Protein AF-A0A5S6QDH4-F1 (afdb_monomer_lite)

Secondary structure (DSSP, 8-state):
----PPP-THHHHHHHHHHHH--HHHHHHHHHHHHHHHTPPPSS-GGG--HHHHHHHTTTSHHHHHHHHHHH-TTS----SS--SGGGTT----

Structure (mmCIF, N/CA/C/O backbone):
data_AF-A0A5S6QDH4-F1
#
_entry.id   AF-A0A5S6QDH4-F1
#
loop_
_atom_site.group_PDB
_atom_site.id
_atom_site.type_symbol
_atom_site.label_atom_id
_atom_site.label_alt_id
_atom_site.label_comp_id
_atom_site.label_asym_id
_atom_site.label_entity_id
_atom_site.label_seq_id
_atom_site.pdbx_PDB_ins_code
_atom_site.Cartn_x
_atom_site.Cartn_y
_atom_site.Cartn_z
_atom_site.occupancy
_atom_site.B_iso_or_equiv
_atom_site.auth_seq_id
_atom_site.auth_comp_id
_atom_site.auth_asym_id
_atom_site.auth_atom_id
_atom_site.pdbx_PDB_model_num
ATOM 1 N N . MET A 1 1 ? 16.672 14.993 2.517 1.00 44.56 1 MET A N 1
ATOM 2 C CA . MET A 1 1 ? 16.535 14.360 1.190 1.00 44.56 1 MET A CA 1
ATOM 3 C C . MET A 1 1 ? 17.941 14.028 0.730 1.00 44.56 1 MET A C 1
ATOM 5 O O . MET A 1 1 ? 18.689 14.950 0.442 1.00 44.56 1 MET A O 1
ATOM 9 N N . ALA A 1 2 ? 18.351 12.764 0.823 1.00 44.16 2 ALA A N 1
ATOM 10 C CA . ALA A 1 2 ? 19.666 12.349 0.348 1.00 44.16 2 ALA A CA 1
ATOM 11 C C . ALA A 1 2 ? 19.532 12.016 -1.139 1.00 44.16 2 ALA A C 1
ATOM 13 O O . ALA A 1 2 ? 18.757 11.133 -1.502 1.00 44.16 2 ALA A O 1
ATOM 14 N N . ASN A 1 3 ? 20.241 12.760 -1.985 1.00 43.50 3 ASN A N 1
ATOM 15 C CA . ASN A 1 3 ? 20.388 12.445 -3.399 1.00 43.50 3 ASN A CA 1
ATOM 16 C C . ASN A 1 3 ? 21.183 11.140 -3.505 1.00 43.50 3 ASN A C 1
ATOM 18 O O . ASN A 1 3 ? 22.411 11.156 -3.569 1.00 43.50 3 ASN A O 1
ATOM 22 N N . HIS A 1 4 ? 20.496 10.001 -3.466 1.00 56.69 4 HIS A N 1
ATOM 23 C CA . HIS A 1 4 ? 21.104 8.751 -3.886 1.00 56.69 4 HIS A CA 1
ATOM 24 C C . HIS A 1 4 ? 21.286 8.845 -5.399 1.00 56.69 4 HIS A C 1
ATOM 26 O O . HIS A 1 4 ? 20.310 8.910 -6.146 1.00 56.69 4 HIS A O 1
ATOM 32 N N . GLY A 1 5 ? 22.545 8.911 -5.841 1.00 67.25 5 GLY A N 1
ATOM 33 C CA . GLY A 1 5 ? 22.883 8.707 -7.246 1.00 67.25 5 GLY A CA 1
ATOM 34 C C . GLY A 1 5 ? 22.395 7.334 -7.732 1.00 67.25 5 GLY A C 1
ATOM 35 O O . GLY A 1 5 ? 21.927 6.524 -6.923 1.00 67.25 5 GLY A O 1
ATOM 36 N N . PRO A 1 6 ? 22.490 7.050 -9.041 1.00 70.31 6 PRO A N 1
ATOM 37 C CA . PRO A 1 6 ? 22.064 5.769 -9.591 1.00 70.31 6 PRO A CA 1
ATOM 38 C C . PRO A 1 6 ? 22.655 4.611 -8.781 1.00 70.31 6 PRO A C 1
ATOM 40 O O . PRO A 1 6 ? 23.827 4.644 -8.410 1.00 70.31 6 PRO A O 1
ATOM 43 N N . ALA A 1 7 ? 21.847 3.597 -8.469 1.00 72.12 7 ALA A N 1
ATOM 44 C CA . ALA A 1 7 ? 22.371 2.405 -7.820 1.00 72.12 7 ALA A CA 1
ATOM 45 C C . ALA A 1 7 ? 23.361 1.718 -8.778 1.00 72.12 7 ALA A C 1
ATOM 47 O O . ALA A 1 7 ? 23.042 1.488 -9.946 1.00 72.12 7 ALA A O 1
ATOM 48 N N . TYR A 1 8 ? 24.555 1.386 -8.284 1.00 79.31 8 TYR A N 1
ATOM 49 C CA . TYR A 1 8 ? 25.587 0.654 -9.024 1.00 79.31 8 TYR A CA 1
ATOM 50 C C . TYR A 1 8 ? 25.899 -0.681 -8.334 1.00 79.31 8 TYR A C 1
ATOM 52 O O . TYR A 1 8 ? 25.632 -0.851 -7.142 1.00 79.31 8 TYR A O 1
ATOM 60 N N . GLY A 1 9 ? 26.459 -1.630 -9.091 1.00 85.44 9 GLY A N 1
ATOM 61 C CA . GLY A 1 9 ? 26.871 -2.944 -8.584 1.00 85.44 9 GLY A CA 1
ATOM 62 C C . GLY A 1 9 ? 25.726 -3.738 -7.947 1.00 85.44 9 GLY A C 1
ATOM 63 O O . GLY A 1 9 ? 24.604 -3.749 -8.457 1.00 85.44 9 GLY A O 1
ATOM 64 N N . LEU A 1 10 ? 26.001 -4.359 -6.796 1.00 81.12 10 LEU A N 1
ATOM 65 C CA . LEU A 1 10 ? 25.068 -5.235 -6.076 1.00 81.12 10 LEU A CA 1
ATOM 66 C C . LEU A 1 10 ? 23.720 -4.557 -5.764 1.00 81.12 10 LEU A C 1
ATOM 68 O O . LEU A 1 10 ? 22.668 -5.183 -5.864 1.00 81.12 10 LEU A O 1
ATOM 72 N N . SER A 1 11 ? 23.727 -3.261 -5.444 1.00 82.12 11 SER A N 1
ATOM 73 C CA . SER A 1 11 ? 22.513 -2.488 -5.152 1.00 82.12 11 SER A CA 1
ATOM 74 C C . SER A 1 11 ? 21.576 -2.408 -6.361 1.00 82.12 11 SER A C 1
ATOM 76 O O . SER A 1 11 ? 20.357 -2.503 -6.209 1.00 82.12 11 SER A O 1
ATOM 78 N N . LYS A 1 12 ? 22.141 -2.274 -7.569 1.00 83.50 12 LYS A N 1
ATOM 79 C CA . LYS A 1 12 ? 21.384 -2.269 -8.827 1.00 83.50 12 LYS A CA 1
ATOM 80 C C . LYS A 1 12 ? 20.813 -3.650 -9.119 1.00 83.50 12 LYS A C 1
ATOM 82 O O . LYS A 1 12 ? 19.641 -3.767 -9.456 1.00 83.50 12 LYS A O 1
ATOM 87 N N . GLU A 1 13 ? 21.618 -4.694 -8.944 1.00 82.19 13 GLU A N 1
ATOM 88 C CA . GLU A 1 13 ? 21.178 -6.076 -9.151 1.00 82.19 13 GLU A CA 1
ATOM 89 C C . GLU A 1 13 ? 20.040 -6.464 -8.204 1.00 82.19 13 GLU A C 1
ATOM 91 O O . GLU A 1 13 ? 19.070 -7.087 -8.632 1.00 82.19 13 GLU A O 1
ATOM 96 N N . ILE A 1 14 ? 20.113 -6.058 -6.932 1.00 84.00 14 ILE A N 1
ATOM 97 C CA . ILE A 1 14 ? 19.040 -6.272 -5.953 1.00 84.00 14 ILE A CA 1
ATOM 98 C C . ILE A 1 14 ? 17.770 -5.530 -6.377 1.00 84.00 14 ILE A C 1
ATOM 100 O O . ILE A 1 14 ? 16.690 -6.117 -6.357 1.00 84.00 14 ILE A O 1
ATOM 104 N N . GLN A 1 15 ? 17.877 -4.266 -6.802 1.00 81.19 15 GLN A N 1
ATOM 105 C CA . GLN A 1 15 ? 16.722 -3.515 -7.303 1.00 81.19 15 GLN A CA 1
ATOM 106 C C . GLN A 1 15 ? 16.091 -4.182 -8.530 1.00 81.19 15 GLN A C 1
ATOM 108 O O . GLN A 1 15 ? 14.872 -4.321 -8.574 1.00 81.19 15 GLN A O 1
ATOM 113 N N . MET A 1 16 ? 16.901 -4.649 -9.483 1.00 81.19 16 MET A N 1
ATOM 114 C CA . MET A 1 16 ? 16.416 -5.356 -10.671 1.00 81.19 16 MET A CA 1
ATOM 115 C C . MET A 1 16 ? 15.725 -6.673 -10.304 1.00 81.19 16 MET A C 1
ATOM 117 O O . MET A 1 16 ? 14.637 -6.948 -10.801 1.00 81.19 16 MET A O 1
ATOM 121 N N . LYS A 1 17 ? 16.304 -7.459 -9.387 1.00 84.06 17 LYS A N 1
ATOM 122 C CA . LYS A 1 17 ? 15.681 -8.693 -8.883 1.00 84.06 17 LYS A CA 1
ATOM 123 C C . LYS A 1 17 ? 14.359 -8.415 -8.171 1.00 84.06 17 LYS A C 1
ATOM 125 O O . LYS A 1 17 ? 13.409 -9.164 -8.358 1.00 84.06 17 LYS A O 1
ATOM 130 N N . ASN A 1 18 ? 14.276 -7.347 -7.380 1.00 78.94 18 ASN A N 1
ATOM 131 C CA . ASN A 1 18 ? 13.037 -6.971 -6.699 1.00 78.94 18 ASN A CA 1
ATOM 132 C C . ASN A 1 18 ? 11.960 -6.511 -7.686 1.00 78.94 18 ASN A C 1
ATOM 134 O O . ASN A 1 18 ? 10.816 -6.936 -7.564 1.00 78.94 18 ASN A O 1
ATOM 138 N N . GLN A 1 19 ? 12.322 -5.705 -8.688 1.00 77.50 19 GLN A N 1
ATOM 139 C CA . GLN A 1 19 ? 11.400 -5.299 -9.754 1.00 77.50 19 GLN A CA 1
ATOM 140 C C . GLN A 1 19 ? 10.902 -6.504 -10.559 1.00 77.50 19 GLN A C 1
ATOM 142 O O . GLN A 1 19 ? 9.717 -6.581 -10.852 1.00 77.50 19 GLN A O 1
ATOM 147 N N . ALA A 1 20 ? 11.770 -7.479 -10.843 1.00 79.31 20 ALA A N 1
ATOM 148 C CA . ALA A 1 20 ? 11.400 -8.696 -11.567 1.00 79.31 20 ALA A CA 1
ATOM 149 C C . ALA A 1 20 ? 10.417 -9.602 -10.802 1.00 79.31 20 ALA A C 1
ATOM 151 O O . ALA A 1 20 ? 9.744 -10.423 -11.415 1.00 79.31 20 ALA A O 1
ATOM 152 N N . ARG A 1 21 ? 10.339 -9.478 -9.471 1.00 85.50 21 ARG A N 1
ATOM 153 C CA . ARG A 1 21 ? 9.406 -10.245 -8.628 1.00 85.50 21 ARG A CA 1
ATOM 154 C C . ARG A 1 21 ? 8.072 -9.536 -8.410 1.00 85.50 21 ARG A C 1
ATOM 156 O O . ARG A 1 21 ? 7.162 -10.145 -7.861 1.00 85.50 21 ARG A O 1
ATOM 163 N N . PHE A 1 22 ? 7.972 -8.259 -8.766 1.00 87.75 22 PHE A N 1
ATOM 164 C CA . PHE A 1 22 ? 6.766 -7.479 -8.541 1.00 87.75 22 PHE A CA 1
ATOM 165 C C . PHE A 1 22 ? 5.737 -7.763 -9.637 1.00 87.75 22 PHE A C 1
ATOM 167 O O . PHE A 1 22 ? 5.963 -7.446 -10.805 1.00 87.75 22 PHE A O 1
ATOM 174 N N . VAL A 1 23 ? 4.593 -8.326 -9.250 1.00 92.62 23 VAL A N 1
ATOM 175 C CA . VAL A 1 23 ? 3.464 -8.573 -10.149 1.00 92.62 23 VAL A CA 1
ATOM 176 C C . VAL A 1 23 ? 2.454 -7.444 -9.978 1.00 92.62 23 VAL A C 1
ATOM 178 O O . VAL A 1 23 ? 1.824 -7.306 -8.930 1.00 92.62 23 VAL A O 1
ATOM 181 N N . LEU A 1 24 ? 2.319 -6.602 -11.005 1.00 90.88 24 LEU A N 1
ATOM 182 C CA . LEU A 1 24 ? 1.449 -5.426 -10.940 1.00 90.88 24 LEU A CA 1
ATOM 183 C C . LEU A 1 24 ? -0.023 -5.810 -10.756 1.00 90.88 24 LEU A C 1
ATOM 185 O O . LEU A 1 24 ? -0.707 -5.183 -9.957 1.00 90.88 24 LEU A O 1
ATOM 189 N N . GLU A 1 25 ? -0.490 -6.837 -11.460 1.00 92.19 25 GLU A N 1
ATOM 190 C CA . GLU A 1 25 ? -1.889 -7.280 -11.413 1.00 92.19 25 GLU A CA 1
ATOM 191 C C . GLU A 1 25 ? -2.299 -7.711 -9.998 1.00 92.19 25 GLU A C 1
ATOM 193 O O . GLU A 1 25 ? -3.312 -7.244 -9.478 1.00 92.19 25 GLU A O 1
ATOM 198 N N . GLU A 1 26 ? -1.460 -8.509 -9.327 1.00 93.31 26 GLU A N 1
ATOM 199 C CA . GLU A 1 26 ? -1.668 -8.894 -7.925 1.00 93.31 26 GLU A CA 1
ATOM 200 C C . GLU A 1 26 ? -1.727 -7.661 -7.016 1.00 93.31 26 GLU A C 1
ATOM 202 O O . GLU A 1 26 ? -2.589 -7.550 -6.144 1.00 93.31 26 GLU A O 1
ATOM 207 N N . ALA A 1 27 ? -0.839 -6.690 -7.236 1.00 92.69 27 ALA A N 1
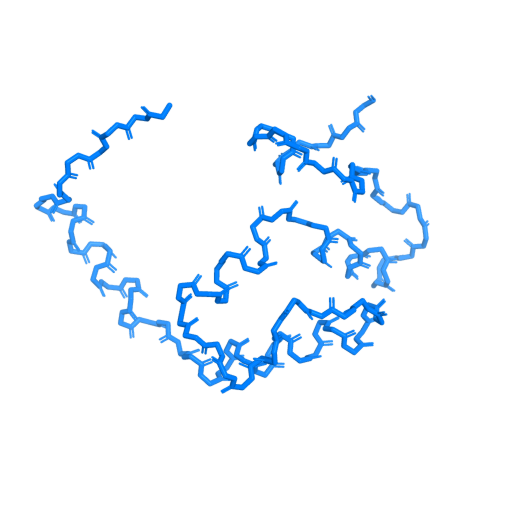ATOM 208 C CA . ALA A 1 27 ? -0.807 -5.474 -6.436 1.00 92.69 27 ALA A CA 1
ATOM 209 C C . ALA A 1 27 ? -2.068 -4.607 -6.624 1.00 92.69 27 ALA A C 1
ATOM 211 O O . ALA A 1 27 ? -2.558 -4.021 -5.655 1.00 92.69 27 ALA A O 1
ATOM 212 N N . GLN A 1 28 ? -2.621 -4.548 -7.839 1.00 93.44 28 GLN A N 1
ATOM 213 C CA . GLN A 1 28 ? -3.882 -3.854 -8.124 1.00 93.44 28 GLN A CA 1
ATOM 214 C C . GLN A 1 28 ? -5.067 -4.533 -7.425 1.00 93.44 28 GLN A C 1
ATOM 216 O O . GLN A 1 28 ? -5.868 -3.846 -6.788 1.00 93.44 28 GLN A O 1
ATOM 221 N N . GLN A 1 29 ? -5.133 -5.867 -7.461 1.00 94.44 29 GLN A N 1
ATOM 222 C CA . GLN A 1 29 ? -6.154 -6.645 -6.748 1.00 94.44 29 GLN A CA 1
ATOM 223 C C . GLN A 1 29 ? -6.072 -6.439 -5.231 1.00 94.44 29 GLN A C 1
ATOM 225 O O . GLN A 1 29 ? -7.089 -6.254 -4.562 1.00 94.44 29 GLN A O 1
ATOM 230 N N . ILE A 1 30 ? -4.857 -6.419 -4.676 1.00 93.81 30 ILE A N 1
ATOM 231 C CA . ILE A 1 30 ? -4.640 -6.157 -3.250 1.00 93.81 30 ILE A CA 1
ATOM 232 C C . ILE A 1 30 ? -5.105 -4.745 -2.885 1.00 93.81 30 ILE A C 1
ATOM 234 O O . ILE A 1 30 ? -5.763 -4.574 -1.862 1.00 93.81 30 ILE A O 1
ATOM 238 N N . LEU A 1 31 ? -4.805 -3.731 -3.700 1.00 93.31 31 LEU A N 1
ATOM 239 C CA . LEU A 1 31 ? -5.259 -2.361 -3.444 1.00 93.31 31 LEU A CA 1
ATOM 240 C C . LEU A 1 31 ? -6.783 -2.239 -3.442 1.00 93.31 31 LEU A C 1
ATOM 242 O O . LEU A 1 31 ? -7.339 -1.587 -2.556 1.00 93.31 31 LEU A O 1
ATOM 246 N N . GLU A 1 32 ? -7.458 -2.872 -4.399 1.00 93.62 32 GLU A N 1
ATOM 247 C CA . GLU A 1 32 ? -8.919 -2.933 -4.413 1.00 93.62 32 GLU A CA 1
ATOM 248 C C . GLU A 1 32 ? -9.445 -3.593 -3.134 1.00 93.62 32 GLU A C 1
ATOM 250 O O . GLU A 1 32 ? -10.288 -3.019 -2.442 1.00 93.62 32 GLU A O 1
ATOM 255 N N . TRP A 1 33 ? -8.890 -4.749 -2.761 1.00 94.19 33 TRP A N 1
ATOM 256 C CA . TRP A 1 33 ? -9.278 -5.451 -1.542 1.00 94.19 33 TRP A CA 1
ATOM 257 C C . TRP A 1 33 ? -9.077 -4.599 -0.280 1.00 94.19 33 TRP A C 1
ATOM 259 O O . TRP A 1 33 ? -9.975 -4.531 0.561 1.00 94.19 33 TRP A O 1
ATOM 269 N N . ILE A 1 34 ? -7.946 -3.894 -0.156 1.00 92.62 34 ILE A N 1
ATOM 270 C CA . ILE A 1 34 ? -7.673 -2.986 0.971 1.00 92.62 34 ILE A CA 1
ATOM 271 C C . ILE A 1 34 ? -8.699 -1.851 1.012 1.00 92.62 34 ILE A C 1
ATOM 273 O O . ILE A 1 34 ? -9.222 -1.537 2.086 1.00 92.62 34 ILE A O 1
ATOM 277 N N . SER A 1 35 ? -9.008 -1.239 -0.134 1.00 92.12 35 SER A N 1
ATOM 278 C CA . SER A 1 35 ? -9.983 -0.147 -0.206 1.00 92.12 35 SER A CA 1
ATOM 279 C C . SER A 1 35 ? -11.377 -0.616 0.216 1.00 92.12 35 SER A C 1
ATOM 281 O O . SER A 1 35 ? -12.032 0.052 1.019 1.00 92.12 35 SER A O 1
ATOM 283 N N . LEU A 1 36 ? -11.791 -1.808 -0.222 1.00 91.81 36 LEU A N 1
ATOM 284 C CA . LEU A 1 36 ? -13.057 -2.422 0.180 1.00 91.81 36 LEU A CA 1
ATOM 285 C C . LEU A 1 36 ? -13.082 -2.759 1.679 1.00 91.81 36 LEU A C 1
ATOM 287 O O . LEU A 1 36 ? -14.030 -2.392 2.376 1.00 91.81 36 LEU A O 1
ATOM 291 N N . ALA A 1 37 ? -12.031 -3.398 2.199 1.00 92.00 37 ALA A N 1
ATOM 292 C CA . ALA A 1 37 ? -11.947 -3.821 3.599 1.00 92.00 37 ALA A CA 1
ATOM 293 C C . ALA A 1 37 ? -11.918 -2.638 4.582 1.00 92.00 37 ALA A C 1
ATOM 295 O O . ALA A 1 37 ? -12.508 -2.691 5.665 1.00 92.00 37 ALA A O 1
ATOM 296 N N . THR A 1 38 ? -11.234 -1.554 4.213 1.00 90.12 38 THR A N 1
ATOM 297 C CA . THR A 1 38 ? -11.125 -0.349 5.046 1.00 90.12 38 THR A CA 1
ATOM 298 C C . THR A 1 38 ? -12.274 0.633 4.830 1.00 90.12 38 THR A C 1
ATOM 300 O O . THR A 1 38 ? -12.521 1.465 5.704 1.00 90.12 38 THR A O 1
ATOM 303 N N . SER A 1 39 ? -12.989 0.527 3.705 1.00 89.75 39 SER A N 1
ATOM 304 C CA . SER A 1 39 ? -13.948 1.528 3.215 1.00 89.75 39 SER A CA 1
ATOM 305 C C . SER A 1 39 ? -13.328 2.923 3.046 1.00 89.75 39 SER A C 1
ATOM 307 O O . SER A 1 39 ? -14.030 3.933 3.108 1.00 89.75 39 SER A O 1
ATOM 309 N N . ILE A 1 40 ? -12.006 2.990 2.854 1.00 86.88 40 ILE A N 1
ATOM 310 C CA . ILE A 1 40 ? -11.272 4.227 2.588 1.00 86.88 40 ILE A CA 1
ATOM 311 C C . ILE A 1 40 ? -11.025 4.304 1.075 1.00 86.88 40 ILE A C 1
ATOM 313 O O . ILE A 1 40 ? -10.437 3.378 0.505 1.00 86.88 40 ILE A O 1
ATOM 317 N N . PRO A 1 41 ? -11.455 5.388 0.404 1.00 86.88 41 PRO A N 1
ATOM 318 C CA . PRO A 1 41 ? -11.215 5.548 -1.020 1.00 86.88 41 PRO A CA 1
ATOM 319 C C . PRO A 1 41 ? -9.725 5.771 -1.300 1.00 86.88 41 PRO A C 1
ATOM 321 O O . PRO A 1 41 ? -9.036 6.507 -0.590 1.00 86.88 41 PRO A O 1
ATOM 324 N N . LEU A 1 42 ? -9.234 5.146 -2.367 1.00 85.81 42 LEU A N 1
ATOM 325 C CA . LEU A 1 42 ? -7.915 5.429 -2.925 1.00 85.81 42 LEU A CA 1
ATOM 326 C C . LEU A 1 42 ? -7.939 6.738 -3.725 1.00 85.81 42 LEU A C 1
ATOM 328 O O . LEU A 1 42 ? -8.961 7.122 -4.289 1.00 85.81 42 LEU A O 1
ATOM 332 N N . ALA A 1 43 ? -6.791 7.415 -3.806 1.00 85.06 43 ALA A N 1
ATOM 333 C CA . ALA A 1 43 ? -6.659 8.670 -4.553 1.00 85.06 43 ALA A CA 1
ATOM 334 C C . ALA A 1 43 ? -6.850 8.501 -6.074 1.00 85.06 43 ALA A C 1
ATOM 336 O O . ALA A 1 43 ? -7.183 9.454 -6.775 1.00 85.06 43 ALA A O 1
ATOM 337 N N . LYS A 1 44 ? -6.622 7.289 -6.584 1.00 88.06 44 LYS A N 1
ATOM 338 C CA . LYS A 1 44 ? -6.786 6.905 -7.987 1.00 88.06 44 LYS A CA 1
ATOM 339 C C . LYS A 1 44 ? -7.392 5.503 -8.036 1.00 88.06 44 LYS A C 1
ATOM 341 O O . LYS A 1 44 ? -7.328 4.756 -7.064 1.00 88.06 44 LYS A O 1
ATOM 346 N N . ASP A 1 45 ? -7.970 5.165 -9.178 1.00 89.56 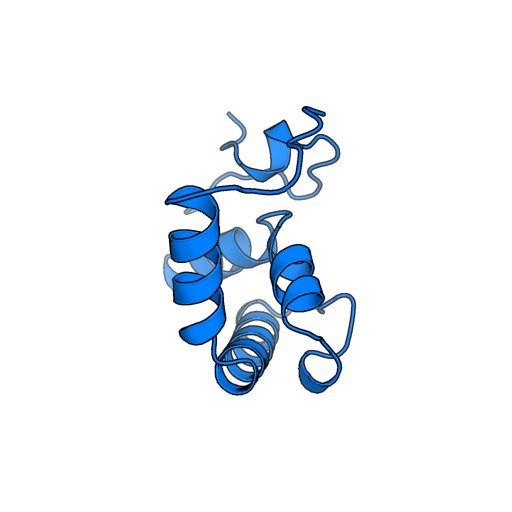45 ASP A N 1
ATOM 347 C CA . ASP A 1 45 ? -8.462 3.823 -9.486 1.00 89.56 45 ASP A CA 1
ATOM 348 C C . ASP A 1 45 ? -7.299 2.799 -9.469 1.00 89.56 45 ASP A C 1
ATOM 350 O O . ASP A 1 45 ? -6.322 3.023 -10.199 1.00 89.56 45 ASP A O 1
ATOM 354 N N . PRO A 1 46 ? -7.371 1.712 -8.664 1.00 88.88 46 PRO A N 1
ATOM 355 C CA . PRO A 1 46 ? -6.328 0.685 -8.570 1.00 88.88 46 PRO A CA 1
ATOM 356 C C . PRO A 1 46 ? -5.877 0.154 -9.930 1.00 88.88 46 PRO A C 1
ATOM 358 O O . PRO A 1 46 ? -4.680 0.059 -10.193 1.00 88.88 46 PRO A O 1
ATOM 361 N N . TYR A 1 47 ? -6.823 -0.104 -10.836 1.00 90.50 47 TYR A N 1
ATOM 362 C CA . TYR A 1 47 ? -6.553 -0.712 -12.142 1.00 90.50 47 TYR A CA 1
ATOM 363 C C . TYR A 1 47 ? -5.851 0.233 -13.125 1.00 90.50 47 TYR A C 1
ATOM 365 O O . TYR A 1 47 ? -5.334 -0.192 -14.156 1.00 90.50 47 TYR A O 1
ATOM 373 N N . LYS A 1 48 ? -5.792 1.530 -12.801 1.00 91.19 48 LYS A N 1
ATOM 374 C CA . LYS A 1 48 ? -5.096 2.557 -13.591 1.00 91.19 48 LYS A CA 1
ATOM 375 C C . LYS A 1 48 ? -3.756 2.960 -12.981 1.00 91.19 48 LYS A C 1
ATOM 377 O O . LYS A 1 48 ? -3.137 3.912 -13.468 1.00 91.19 48 LYS A O 1
ATOM 382 N N . MET A 1 49 ? -3.330 2.305 -11.900 1.00 91.19 49 MET A N 1
ATOM 383 C CA . MET A 1 49 ? -2.051 2.576 -11.255 1.00 91.19 49 MET A CA 1
ATOM 384 C C . MET A 1 49 ? -0.923 1.756 -11.874 1.00 91.19 49 MET A C 1
ATOM 386 O O . MET A 1 49 ? -1.075 0.564 -12.140 1.00 91.19 49 MET A O 1
ATOM 390 N N . ASN A 1 50 ? 0.235 2.390 -12.045 1.00 90.69 50 ASN A N 1
ATOM 391 C CA . ASN A 1 50 ? 1.497 1.693 -12.290 1.00 90.69 50 ASN A CA 1
ATOM 392 C C . ASN A 1 50 ? 2.183 1.286 -10.968 1.00 90.69 50 ASN A C 1
ATOM 394 O O . ASN A 1 50 ? 1.791 1.720 -9.888 1.00 90.69 50 ASN A O 1
ATOM 398 N N . ALA A 1 51 ? 3.252 0.488 -11.050 1.00 87.06 51 ALA A N 1
ATOM 399 C CA . ALA A 1 51 ? 3.971 -0.024 -9.876 1.00 87.06 51 ALA A CA 1
ATOM 400 C C . ALA A 1 51 ? 4.457 1.073 -8.905 1.00 87.06 51 ALA A C 1
ATOM 402 O O . ALA A 1 51 ? 4.450 0.883 -7.689 1.00 87.06 51 ALA A O 1
ATOM 403 N N . PHE A 1 52 ? 4.865 2.230 -9.431 1.00 88.38 52 PHE A N 1
ATOM 404 C CA . PHE A 1 52 ? 5.308 3.357 -8.614 1.00 88.38 52 PHE A CA 1
ATOM 405 C C . PHE A 1 52 ? 4.131 4.033 -7.900 1.00 88.38 52 PHE A C 1
ATOM 407 O O . PHE A 1 52 ? 4.219 4.340 -6.715 1.00 88.38 52 PHE A O 1
ATOM 414 N N . GLU A 1 53 ? 3.013 4.220 -8.599 1.00 90.44 53 GLU A N 1
ATOM 415 C CA . GLU A 1 53 ? 1.792 4.792 -8.029 1.00 90.44 53 GLU A CA 1
ATOM 416 C C . GLU A 1 53 ? 1.208 3.904 -6.925 1.00 90.44 53 GLU A C 1
ATOM 418 O O . GLU A 1 53 ? 0.781 4.427 -5.899 1.00 90.44 53 GLU A O 1
ATOM 423 N N . VAL A 1 54 ? 1.268 2.576 -7.085 1.00 90.00 54 VAL A N 1
ATOM 424 C CA . VAL A 1 54 ? 0.901 1.615 -6.030 1.00 90.00 54 VAL A CA 1
ATOM 425 C C . VAL A 1 54 ? 1.751 1.833 -4.776 1.00 90.00 54 VAL A C 1
ATOM 427 O O . VAL A 1 54 ? 1.221 1.919 -3.667 1.00 90.00 54 VAL A O 1
ATOM 430 N N . ALA A 1 55 ? 3.072 1.951 -4.941 1.00 88.44 55 ALA A N 1
ATOM 431 C CA . ALA A 1 55 ? 3.983 2.174 -3.823 1.00 88.44 55 ALA A CA 1
ATOM 432 C C . ALA A 1 55 ? 3.725 3.523 -3.130 1.00 88.44 55 ALA A C 1
ATOM 434 O O . ALA A 1 55 ? 3.735 3.592 -1.902 1.00 88.44 55 ALA A O 1
ATOM 435 N N . GLU A 1 56 ? 3.458 4.588 -3.892 1.00 88.62 56 GLU A N 1
ATOM 436 C CA . GLU A 1 56 ? 3.132 5.900 -3.324 1.00 88.62 56 GLU A CA 1
ATOM 437 C C . GLU A 1 56 ? 1.769 5.912 -2.615 1.00 88.62 56 GLU A C 1
ATOM 439 O O . GLU A 1 56 ? 1.653 6.553 -1.570 1.00 88.62 56 GLU A O 1
ATOM 444 N N . ALA A 1 57 ? 0.769 5.178 -3.115 1.00 88.69 57 ALA A N 1
ATOM 445 C CA . ALA A 1 57 ? -0.567 5.115 -2.517 1.00 88.69 57 ALA A CA 1
ATOM 446 C C . ALA A 1 57 ? -0.564 4.544 -1.088 1.00 88.69 57 ALA A C 1
ATOM 448 O O . ALA A 1 57 ? -1.359 4.972 -0.257 1.00 88.69 57 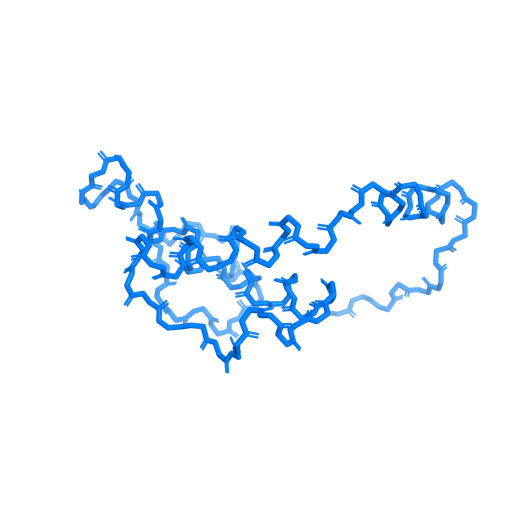ALA A O 1
ATOM 449 N N . LEU A 1 58 ? 0.347 3.614 -0.779 1.00 89.56 58 LEU A N 1
ATOM 450 C CA . LEU A 1 58 ? 0.461 2.987 0.547 1.00 89.56 58 LEU A CA 1
ATOM 451 C C . LEU A 1 58 ? 1.519 3.640 1.451 1.00 89.56 58 LEU A C 1
ATOM 453 O O . LEU A 1 58 ? 1.677 3.262 2.613 1.00 89.56 58 LEU A O 1
ATOM 457 N N . LYS A 1 59 ? 2.256 4.628 0.937 1.00 87.38 59 LYS A N 1
ATOM 458 C CA . LYS A 1 59 ? 3.442 5.199 1.589 1.00 87.38 59 LYS A CA 1
ATOM 459 C C . LYS A 1 59 ? 3.148 6.016 2.840 1.00 87.38 5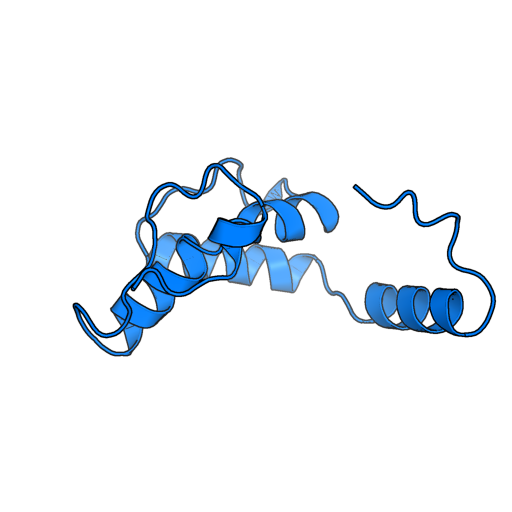9 LYS A C 1
ATOM 461 O O . LYS A 1 59 ? 4.038 6.192 3.669 1.00 87.38 59 LYS A O 1
ATOM 466 N N . ASP A 1 60 ? 1.952 6.585 2.962 1.00 84.19 60 ASP A N 1
ATOM 467 C CA . ASP A 1 60 ? 1.558 7.319 4.169 1.00 84.19 60 ASP A CA 1
ATOM 468 C C . ASP A 1 60 ? 1.245 6.403 5.363 1.00 84.19 60 ASP A C 1
ATOM 470 O O . ASP A 1 60 ? 1.224 6.882 6.497 1.00 84.19 60 ASP A O 1
ATOM 474 N N . GLY A 1 61 ? 1.057 5.102 5.111 1.00 86.56 61 GLY A N 1
ATOM 475 C CA . GLY A 1 61 ? 0.767 4.077 6.106 1.00 86.56 61 GLY A CA 1
ATOM 476 C C . GLY A 1 61 ? -0.667 4.084 6.645 1.00 86.56 61 GLY A C 1
ATOM 477 O O . GLY A 1 61 ? -1.024 3.165 7.380 1.00 86.56 61 GLY A O 1
ATOM 478 N N . ILE A 1 62 ? -1.516 5.053 6.278 1.00 88.88 62 ILE A N 1
ATOM 479 C CA . ILE A 1 62 ? -2.864 5.215 6.850 1.00 88.88 62 ILE A CA 1
ATOM 480 C C . ILE A 1 62 ? -3.735 4.007 6.516 1.00 88.88 62 ILE A C 1
ATOM 482 O O . ILE A 1 62 ? -4.352 3.430 7.410 1.00 88.88 62 ILE A O 1
ATOM 486 N N . GLN A 1 63 ? -3.772 3.606 5.241 1.00 89.62 63 GLN A N 1
ATOM 487 C CA . GLN A 1 63 ? -4.595 2.472 4.813 1.00 89.62 63 GLN A CA 1
ATOM 488 C C . GLN A 1 63 ? -4.159 1.163 5.467 1.00 89.62 63 GLN A C 1
ATOM 490 O O . GLN A 1 63 ? -5.002 0.362 5.861 1.00 89.62 63 GLN A O 1
ATOM 495 N N . LEU A 1 64 ? -2.851 0.973 5.647 1.00 91.19 64 LEU A N 1
ATOM 496 C CA . LEU A 1 64 ? -2.302 -0.209 6.308 1.00 91.19 64 LEU A CA 1
ATOM 497 C C . LEU A 1 64 ? -2.679 -0.238 7.794 1.00 91.19 64 LEU A C 1
ATOM 499 O O . LEU A 1 64 ? -3.092 -1.276 8.307 1.00 91.19 64 LEU A O 1
ATOM 503 N N . CYS A 1 65 ? -2.599 0.900 8.487 1.00 91.00 65 CYS A N 1
ATOM 504 C CA . CYS A 1 65 ? -3.037 0.989 9.877 1.00 91.00 65 CYS A CA 1
ATOM 505 C C . CYS A 1 65 ? -4.549 0.762 10.022 1.00 91.00 65 CYS A C 1
ATOM 507 O O . CYS A 1 65 ? -4.965 0.014 10.906 1.00 91.00 65 CYS A O 1
ATOM 509 N N . ALA A 1 66 ? -5.362 1.348 9.139 1.00 89.62 66 ALA A N 1
ATOM 510 C CA . ALA A 1 66 ? -6.809 1.138 9.118 1.00 89.62 66 ALA A CA 1
ATOM 511 C C . ALA A 1 66 ? -7.179 -0.327 8.836 1.00 89.62 66 ALA A C 1
ATOM 513 O O . ALA A 1 66 ? -8.100 -0.861 9.453 1.00 89.62 66 ALA A O 1
ATOM 514 N N . LEU A 1 67 ? -6.440 -0.995 7.946 1.00 92.12 67 LEU A N 1
ATOM 515 C CA . LEU A 1 67 ? -6.627 -2.411 7.640 1.00 92.12 67 LEU A CA 1
ATOM 516 C C . LEU A 1 67 ? -6.382 -3.283 8.872 1.00 92.12 67 LEU A C 1
ATOM 518 O O . LEU A 1 67 ? -7.208 -4.132 9.200 1.00 92.12 67 LEU A O 1
ATOM 522 N N . ILE A 1 68 ? -5.279 -3.063 9.589 1.00 91.62 68 ILE A N 1
ATOM 523 C CA . ILE A 1 68 ? -5.003 -3.838 10.803 1.00 91.62 68 ILE A CA 1
ATOM 524 C C . ILE A 1 68 ? -6.037 -3.544 11.893 1.00 91.62 68 ILE A C 1
ATOM 526 O O . ILE A 1 68 ? -6.477 -4.473 12.566 1.00 91.62 68 ILE A O 1
ATOM 530 N N . GLU A 1 69 ? -6.487 -2.295 12.034 1.00 91.12 69 GLU A N 1
ATOM 531 C CA . GLU A 1 69 ? -7.567 -1.957 12.967 1.00 91.12 69 GLU A CA 1
ATOM 532 C C . GLU A 1 69 ? -8.872 -2.704 12.635 1.00 91.12 69 GLU A C 1
ATOM 534 O O . GLU A 1 69 ? -9.567 -3.163 13.542 1.00 91.12 69 GLU A O 1
ATOM 539 N N . LYS A 1 70 ? -9.176 -2.908 11.348 1.00 90.00 70 LYS A N 1
ATOM 540 C CA . LYS A 1 70 ? -10.316 -3.727 10.904 1.00 90.00 70 LYS A CA 1
ATOM 541 C C . LYS A 1 70 ? -10.146 -5.218 11.198 1.00 90.00 70 LYS A C 1
ATOM 543 O O . LYS A 1 70 ? -11.132 -5.860 11.542 1.00 90.00 70 LYS A O 1
ATOM 548 N N . ILE A 1 71 ? -8.934 -5.760 11.068 1.00 89.44 71 ILE A N 1
ATOM 549 C CA . ILE A 1 71 ? -8.656 -7.194 11.262 1.00 89.44 71 ILE A CA 1
ATOM 550 C C . ILE A 1 71 ? -8.567 -7.562 12.748 1.00 89.44 71 ILE A C 1
ATOM 552 O O . ILE A 1 71 ? -9.164 -8.542 13.181 1.00 89.44 71 ILE A O 1
ATOM 556 N N . VAL A 1 72 ? -7.799 -6.801 13.530 1.00 91.38 72 VAL A N 1
ATOM 557 C CA . VAL A 1 72 ? -7.491 -7.122 14.936 1.00 91.38 72 VAL A CA 1
ATOM 558 C C . VAL A 1 72 ? -8.575 -6.608 15.879 1.00 91.38 72 VAL A C 1
ATOM 560 O O . VAL A 1 72 ? -8.819 -7.196 16.930 1.00 91.38 72 VAL A O 1
ATOM 563 N N . GLY A 1 73 ? -9.229 -5.508 15.511 1.00 86.75 73 GLY A N 1
ATOM 564 C CA . GLY A 1 73 ? -10.250 -4.861 16.316 1.00 86.75 73 GLY A CA 1
ATOM 565 C C . GLY A 1 73 ? -9.946 -3.387 16.602 1.00 86.75 73 GLY A C 1
ATOM 566 O O . GLY A 1 73 ? -8.807 -2.919 16.450 1.00 86.75 73 GLY A O 1
ATOM 567 N N . PRO A 1 74 ? -10.978 -2.640 17.031 1.00 84.12 74 PRO A N 1
ATOM 568 C CA . PRO A 1 74 ? -10.901 -1.196 17.216 1.00 84.12 74 PRO A CA 1
ATOM 569 C C . PRO A 1 74 ? -9.862 -0.813 18.276 1.00 84.12 74 PRO A C 1
ATOM 571 O O . PRO A 1 74 ? -9.760 -1.465 19.316 1.00 84.12 74 PRO A O 1
ATOM 574 N N . ARG A 1 75 ? -9.128 0.287 18.046 1.00 79.12 75 ARG A N 1
ATOM 575 C CA . ARG A 1 75 ? -8.057 0.801 18.931 1.00 79.12 75 ARG A CA 1
ATOM 576 C C . ARG A 1 75 ? -6.859 -0.139 19.134 1.00 79.12 75 ARG A C 1
ATOM 578 O O . ARG A 1 75 ? -6.072 0.075 20.054 1.00 79.12 75 ARG A O 1
ATOM 585 N N . SER A 1 76 ? -6.672 -1.134 18.269 1.00 84.56 76 SER A N 1
ATOM 586 C CA . SER A 1 76 ? -5.495 -2.019 18.304 1.00 84.56 76 SER A CA 1
ATOM 587 C C . SER A 1 76 ? -4.184 -1.292 17.965 1.00 84.56 76 SER A C 1
ATOM 589 O O . SER A 1 76 ? -3.119 -1.667 18.461 1.00 84.56 76 SER A O 1
ATOM 591 N N . ILE A 1 77 ? -4.243 -0.218 17.165 1.00 84.69 77 ILE A N 1
ATOM 592 C CA . ILE A 1 77 ? -3.081 0.591 16.774 1.00 84.69 77 ILE A CA 1
ATOM 593 C C . ILE A 1 77 ? -3.384 2.082 16.935 1.00 84.69 77 ILE A C 1
ATOM 595 O O . ILE A 1 77 ? -4.422 2.572 16.505 1.00 84.69 77 ILE A O 1
ATOM 599 N N . GLN A 1 78 ? -2.432 2.817 17.513 1.00 83.12 78 GLN A N 1
ATOM 600 C CA . GLN A 1 78 ? -2.423 4.280 17.530 1.00 83.12 78 GLN A CA 1
ATOM 601 C C . GLN A 1 78 ? -1.517 4.801 16.410 1.00 83.12 78 GLN A C 1
ATOM 603 O O . GLN A 1 78 ? -0.349 4.409 16.322 1.00 83.12 78 GLN A O 1
ATOM 608 N N . TYR A 1 79 ? -2.054 5.664 15.549 1.00 83.44 79 TYR A N 1
ATOM 609 C CA . TYR A 1 79 ? -1.329 6.237 14.417 1.00 83.44 79 TYR A CA 1
ATOM 610 C C . TYR A 1 79 ? -1.847 7.635 14.058 1.00 83.44 79 TYR A C 1
ATOM 612 O O . TYR A 1 79 ? -2.992 7.994 14.351 1.00 83.44 79 TYR A O 1
ATOM 620 N N . ASN A 1 80 ? -1.001 8.424 13.388 1.00 82.38 80 ASN A N 1
ATOM 621 C CA . ASN A 1 80 ? -1.392 9.727 12.864 1.00 82.38 80 ASN A CA 1
ATOM 622 C C . ASN A 1 80 ? -2.258 9.559 11.608 1.00 82.38 80 ASN A C 1
ATOM 624 O O . ASN A 1 80 ? -1.772 9.087 10.584 1.00 82.38 80 ASN A O 1
ATOM 628 N N . LYS A 1 81 ? -3.508 10.025 11.657 1.00 81.56 81 LYS A N 1
ATOM 629 C CA . LYS A 1 81 ? -4.434 10.002 10.511 1.00 81.56 81 LYS A CA 1
ATOM 630 C C . LYS A 1 81 ? -4.097 11.024 9.417 1.00 81.56 81 LYS A C 1
ATOM 632 O O . LYS A 1 81 ? -4.696 10.984 8.353 1.00 81.56 81 LYS A O 1
ATOM 637 N N . ASN A 1 82 ? -3.185 11.961 9.676 1.00 82.81 82 ASN A N 1
ATOM 638 C CA . ASN A 1 82 ? -2.743 12.957 8.702 1.00 82.81 82 ASN A CA 1
ATOM 639 C C . ASN A 1 82 ? -1.231 13.243 8.847 1.00 82.81 82 ASN A C 1
ATOM 641 O O . ASN A 1 82 ? -0.832 14.288 9.381 1.00 82.81 82 ASN A O 1
ATOM 645 N N . PRO A 1 83 ? -0.362 12.305 8.432 1.00 80.25 83 PRO A N 1
ATOM 646 C CA . PRO A 1 83 ? 1.081 12.461 8.507 1.00 80.25 83 PRO A CA 1
ATOM 647 C C . PRO A 1 83 ? 1.564 13.445 7.433 1.00 80.25 83 PRO A C 1
ATOM 649 O O . PRO A 1 83 ? 1.650 13.125 6.248 1.00 80.25 83 PRO A O 1
ATOM 652 N N . LYS A 1 84 ? 1.924 14.660 7.860 1.00 80.06 84 LYS A N 1
ATOM 653 C CA . LYS A 1 84 ? 2.426 15.722 6.973 1.00 80.06 84 LYS A CA 1
ATOM 654 C C . LYS A 1 84 ? 3.926 15.612 6.717 1.00 80.06 84 LYS A C 1
ATOM 656 O O . LYS A 1 84 ? 4.398 15.968 5.642 1.00 80.06 84 LYS A O 1
ATOM 661 N N . MET A 1 85 ? 4.686 15.124 7.697 1.00 78.88 85 MET A N 1
ATOM 662 C CA . MET A 1 85 ? 6.144 15.033 7.601 1.00 78.88 85 MET A CA 1
ATOM 663 C C . MET A 1 85 ? 6.603 13.598 7.301 1.00 78.88 85 MET A C 1
ATOM 665 O O . MET A 1 85 ? 6.013 12.660 7.837 1.00 78.88 85 MET A O 1
ATOM 669 N N . PRO A 1 86 ? 7.675 13.382 6.509 1.00 77.31 86 PRO A N 1
ATOM 670 C CA . PRO A 1 86 ? 8.127 12.039 6.125 1.00 77.31 86 PRO A CA 1
ATOM 671 C C . PRO A 1 86 ? 8.349 11.081 7.302 1.00 77.31 86 PRO A C 1
ATOM 673 O O . PRO A 1 86 ? 7.987 9.914 7.223 1.00 77.31 86 PRO A O 1
ATOM 676 N N . PHE A 1 87 ? 8.874 11.575 8.424 1.00 75.12 87 PHE A N 1
ATOM 677 C CA . PHE A 1 87 ? 9.116 10.758 9.617 1.00 75.12 87 PHE A CA 1
ATOM 678 C C . PHE A 1 87 ? 7.839 10.365 10.376 1.00 75.12 87 PHE A C 1
ATOM 680 O O . PHE A 1 87 ? 7.882 9.463 11.207 1.00 75.12 87 PHE A O 1
ATOM 687 N N . GLN A 1 88 ? 6.706 11.025 10.112 1.00 73.38 88 GLN A N 1
ATOM 688 C CA . GLN A 1 88 ? 5.410 10.665 10.696 1.00 73.38 88 GLN A CA 1
ATOM 689 C C . GLN A 1 88 ? 4.771 9.475 9.975 1.00 73.38 88 GLN A C 1
ATOM 691 O O . GLN A 1 88 ? 4.018 8.739 10.597 1.00 73.38 88 GLN A O 1
ATOM 696 N N . LYS A 1 89 ? 5.109 9.256 8.697 1.00 67.50 89 LYS A N 1
ATOM 697 C CA . LYS A 1 89 ? 4.575 8.161 7.869 1.00 67.50 89 LYS A CA 1
ATOM 698 C C . LYS A 1 89 ? 5.040 6.765 8.325 1.00 67.50 89 LYS A C 1
ATOM 700 O O . LYS A 1 89 ? 4.483 5.767 7.897 1.00 67.50 89 LYS A O 1
ATOM 705 N N . GLY A 1 90 ? 6.046 6.693 9.208 1.00 56.53 90 GLY A N 1
ATOM 706 C CA . GLY A 1 90 ? 6.595 5.441 9.748 1.00 56.53 90 GLY A CA 1
ATOM 707 C C . GLY A 1 90 ? 6.663 5.359 11.277 1.00 56.53 90 GLY A C 1
ATOM 708 O O . GLY A 1 90 ? 7.302 4.447 11.798 1.00 56.53 90 GLY A O 1
ATOM 709 N N . ARG A 1 91 ? 6.062 6.301 12.021 1.00 51.03 91 ARG A N 1
ATOM 710 C CA . ARG A 1 91 ? 6.105 6.315 13.496 1.00 51.03 91 ARG A CA 1
ATOM 711 C C . ARG A 1 91 ? 4.731 6.072 14.108 1.00 51.03 91 ARG A 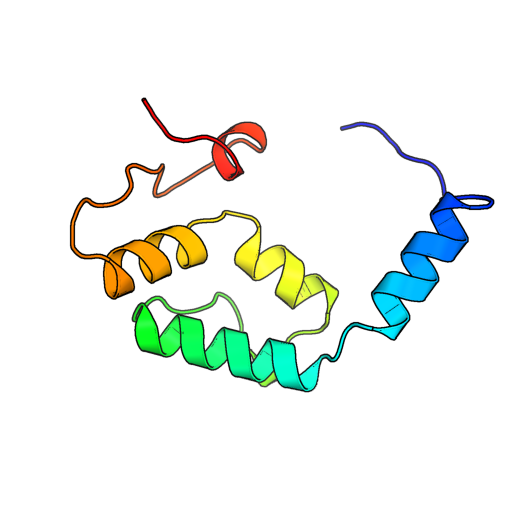C 1
ATOM 713 O O . ARG A 1 91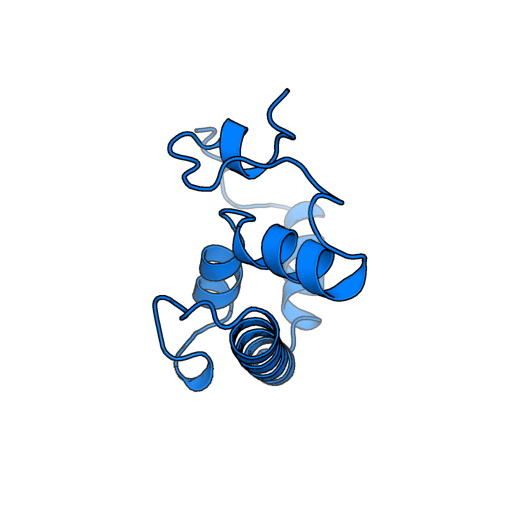 ? 3.765 6.746 13.764 1.00 51.03 91 ARG A O 1
ATOM 720 N N . ARG A 1 92 ? 4.699 5.196 15.118 1.00 46.41 92 ARG A N 1
ATOM 721 C CA . ARG A 1 92 ? 3.639 5.154 16.134 1.00 46.41 92 ARG A CA 1
ATOM 722 C C . ARG A 1 92 ? 3.607 6.529 16.807 1.00 46.41 92 ARG A C 1
ATOM 724 O O . ARG A 1 92 ? 4.627 6.964 17.343 1.00 46.41 92 ARG A O 1
ATOM 731 N N . THR A 1 93 ? 2.491 7.244 16.711 1.00 49.84 93 THR A N 1
ATOM 732 C CA . THR A 1 93 ? 2.277 8.445 17.525 1.00 49.84 93 THR A CA 1
ATOM 733 C C . THR A 1 93 ? 2.113 7.990 18.963 1.00 49.84 93 THR A C 1
ATOM 735 O O . THR A 1 93 ? 1.219 7.190 19.235 1.00 49.84 93 THR A O 1
ATOM 738 N N . VAL A 1 94 ? 3.022 8.441 19.824 1.00 45.72 94 VAL A N 1
ATOM 739 C CA . VAL A 1 94 ? 2.909 8.332 21.282 1.00 45.72 94 VAL A CA 1
ATOM 740 C C . VAL A 1 94 ? 2.146 9.547 21.781 1.00 45.72 94 VAL A C 1
ATOM 742 O O . VAL A 1 94 ? 2.410 10.638 21.219 1.00 45.72 94 VAL A O 1
#

Foldseek 3Di:
DDPDDDDDDPRVVVVVVVVVPDDLVVLLVVVVVLCVLLVPDFPDRSVPDDPVRSCVRCQLVLSVVSNVCSVVHHPPAAADNDDPDNVRSPDRDD

Sequence (94 aa):
MANHGPAYGLSKEIQMKNQARFVLEEAQQILEWISLATSIPLAKDPYKMNAFEVAEALKDGIQLCALIEKIVGPRSIQYNKNPKMPFQKGRRTV

Radius of gyration: 15.65 Å; chains: 1; bounding box: 41×26×35 Å

pLDDT: mean 82.54, std 12.57, range [43.5, 94.44]

InterPro domains:
  IPR003096 Smooth muscle protein/calponin [PR00888] (3-17)
  IPR003096 Smooth muscle protein/calponin [PR00888] (54-69)
  IPR036872 CH domain superfamily [G3DSA:1.10.418.10] (14-93)
  IPR036872 CH domain superfamily [SSF47576] (1-89)
  IPR050606 Calponin-like [PTHR47385] (1-88)

Organism: Trichuris muris (NCBI:txid70415)